Protein AF-A0A645J707-F1 (afdb_monomer_lite)

Sequence (95 aa):
MVSYINQLKQQKLDDYQAVFQGALSRLRTVLMTALLAMLGLLPMALSHGIGSETQRPLALVVIGGLISATVLTLFVLPALYYYVATHPRLSRALH

Structure (mmCIF, N/CA/C/O backbone):
data_AF-A0A645J707-F1
#
_entry.id   AF-A0A645J707-F1
#
loop_
_atom_site.group_PDB
_atom_site.id
_atom_site.type_symbol
_atom_site.label_atom_id
_atom_site.label_alt_id
_atom_site.label_comp_id
_atom_site.label_asym_id
_atom_site.label_entity_id
_atom_site.label_seq_id
_atom_site.pdbx_PDB_ins_code
_atom_site.Cartn_x
_atom_site.Cartn_y
_atom_site.Cartn_z
_atom_site.occupancy
_atom_site.B_iso_or_equiv
_atom_site.auth_seq_id
_atom_site.auth_comp_id
_atom_site.auth_asym_id
_atom_site.auth_atom_id
_atom_site.pdbx_PDB_model_num
ATOM 1 N N . MET A 1 1 ? 2.195 -3.906 17.660 1.00 48.31 1 MET A N 1
ATOM 2 C CA . MET A 1 1 ? 0.769 -3.970 17.253 1.00 48.31 1 MET A CA 1
ATOM 3 C C . MET A 1 1 ? -0.111 -4.428 18.410 1.00 48.31 1 MET A C 1
ATOM 5 O O . MET A 1 1 ? -0.844 -3.593 18.913 1.00 48.31 1 MET A O 1
ATOM 9 N N . VAL A 1 2 ? 0.042 -5.655 18.931 1.00 48.81 2 VAL A N 1
ATOM 10 C CA . VAL A 1 2 ? -0.670 -6.118 20.152 1.00 48.81 2 VAL A CA 1
ATOM 11 C C . VAL A 1 2 ? -0.459 -5.169 21.349 1.00 48.81 2 VAL A C 1
ATOM 13 O O . VAL A 1 2 ? -1.411 -4.815 22.034 1.00 48.81 2 VAL A O 1
ATOM 16 N N . SER A 1 3 ? 0.759 -4.642 21.525 1.00 51.28 3 SER A N 1
ATOM 17 C CA . SER A 1 3 ? 1.059 -3.664 22.586 1.00 51.28 3 SER A CA 1
ATOM 18 C C . SER A 1 3 ? 0.418 -2.277 22.393 1.00 51.28 3 SER A C 1
ATOM 20 O O . SER A 1 3 ? 0.151 -1.606 23.380 1.00 51.28 3 SER A O 1
ATOM 22 N N . TYR A 1 4 ? 0.145 -1.848 21.153 1.00 58.31 4 TYR A N 1
ATOM 23 C CA . TYR A 1 4 ? -0.479 -0.542 20.864 1.00 58.31 4 TYR A CA 1
ATOM 24 C C . TYR A 1 4 ? -1.998 -0.598 21.086 1.00 58.31 4 TYR A C 1
ATOM 26 O O . TYR A 1 4 ? -2.596 0.324 21.629 1.00 58.31 4 TYR A O 1
ATOM 34 N N . ILE A 1 5 ? -2.602 -1.744 20.758 1.00 52.25 5 ILE A N 1
ATOM 35 C CA . ILE A 1 5 ? -4.016 -2.047 21.009 1.00 52.25 5 ILE A CA 1
ATOM 36 C C . ILE A 1 5 ? -4.298 -2.144 22.518 1.00 52.25 5 ILE A C 1
ATOM 38 O O . ILE A 1 5 ? -5.294 -1.600 22.987 1.00 52.25 5 ILE A O 1
ATOM 42 N N . ASN A 1 6 ? -3.399 -2.760 23.299 1.00 56.31 6 ASN A N 1
ATOM 43 C CA . ASN A 1 6 ? -3.520 -2.780 24.763 1.00 56.31 6 ASN A CA 1
ATOM 44 C C . ASN A 1 6 ? -3.381 -1.382 25.393 1.00 56.31 6 ASN A C 1
ATOM 46 O O . ASN A 1 6 ? -4.050 -1.103 26.385 1.00 56.31 6 ASN A O 1
ATOM 50 N N . GLN A 1 7 ? -2.575 -0.490 24.806 1.00 56.06 7 GLN A N 1
ATOM 51 C CA . GLN A 1 7 ? -2.449 0.904 25.251 1.00 56.06 7 GLN A CA 1
ATOM 52 C C . GLN A 1 7 ? -3.701 1.742 24.937 1.00 56.06 7 GLN A C 1
ATOM 54 O O . GLN A 1 7 ? -4.136 2.527 25.774 1.00 56.06 7 GLN A O 1
ATOM 59 N N . LEU A 1 8 ? -4.325 1.538 23.772 1.00 52.84 8 LEU A N 1
ATOM 60 C CA . LEU A 1 8 ? -5.582 2.201 23.394 1.00 52.84 8 LEU A CA 1
ATOM 61 C C . LEU A 1 8 ? -6.780 1.700 24.217 1.00 52.84 8 LEU A C 1
ATOM 63 O O . LEU A 1 8 ? -7.633 2.496 24.609 1.00 52.84 8 LEU A O 1
ATOM 67 N N . LYS A 1 9 ? -6.803 0.411 24.585 1.00 52.28 9 LYS A N 1
ATOM 68 C CA . LYS A 1 9 ? -7.795 -0.147 25.521 1.00 52.28 9 LYS A CA 1
ATOM 69 C C . LYS A 1 9 ? -7.725 0.463 26.924 1.00 52.28 9 LYS A C 1
ATOM 71 O O . LYS A 1 9 ? -8.755 0.563 27.586 1.00 52.28 9 LYS A O 1
ATOM 76 N N . GLN A 1 10 ? -6.551 0.913 27.373 1.00 51.31 10 GLN A N 1
ATOM 77 C CA . GLN A 1 10 ? -6.417 1.646 28.640 1.00 51.31 10 GLN A CA 1
ATOM 78 C C . GLN A 1 10 ? -6.995 3.074 28.577 1.00 51.31 10 GLN A C 1
ATOM 80 O O . GLN A 1 10 ? -7.231 3.671 29.624 1.00 51.31 10 GLN A O 1
ATOM 85 N N . GLN A 1 11 ? -7.285 3.606 27.382 1.00 50.81 11 GLN A N 1
ATOM 86 C CA . GLN A 1 11 ? -7.810 4.964 27.188 1.00 50.81 11 GLN A CA 1
ATOM 87 C C . GLN A 1 11 ? -9.341 5.049 27.031 1.00 50.81 11 GLN A C 1
ATOM 89 O O . GLN A 1 11 ? -9.848 6.139 26.781 1.00 50.81 11 GLN A O 1
ATOM 94 N N . LYS A 1 12 ? -10.101 3.950 27.202 1.00 52.72 12 LYS A N 1
ATOM 95 C CA . LYS A 1 12 ? -11.577 3.921 27.017 1.00 52.72 12 LYS A CA 1
ATOM 96 C C . LYS A 1 12 ? -12.051 4.459 25.649 1.00 52.72 12 LYS A C 1
ATOM 98 O O . LYS A 1 12 ? -13.167 4.961 25.537 1.00 52.72 12 LYS A O 1
ATOM 103 N N . LEU A 1 13 ? -11.216 4.372 24.615 1.00 54.09 13 LEU A N 1
ATOM 104 C CA . LEU A 1 13 ? -11.609 4.734 23.255 1.00 54.09 13 LEU A CA 1
ATOM 105 C C . LEU A 1 13 ? -12.484 3.628 22.660 1.00 54.09 13 LEU A C 1
ATOM 107 O O . LEU A 1 13 ? -12.220 2.446 22.871 1.00 54.09 13 LEU A O 1
ATOM 111 N N . ASP A 1 14 ? -13.516 4.037 21.928 1.00 63.72 14 ASP A N 1
ATOM 112 C CA . ASP A 1 14 ? -14.422 3.149 21.202 1.00 63.72 14 ASP A CA 1
ATOM 113 C C . ASP A 1 14 ? -13.603 2.236 20.270 1.00 63.72 14 ASP A C 1
ATOM 115 O O . ASP A 1 14 ? -12.721 2.725 19.553 1.00 63.72 14 ASP A O 1
ATOM 119 N N . ASP A 1 15 ? -13.842 0.918 20.289 1.00 63.19 15 ASP A N 1
ATOM 120 C CA . ASP A 1 15 ? -13.008 -0.077 19.586 1.00 63.19 15 ASP A CA 1
ATOM 121 C C . ASP A 1 15 ? -12.849 0.279 18.095 1.00 63.19 15 ASP A C 1
ATOM 123 O O . ASP A 1 15 ? -11.791 0.073 17.499 1.00 63.19 15 ASP A O 1
ATOM 127 N N . TYR A 1 16 ? -13.863 0.921 17.511 1.00 65.88 16 TYR A N 1
ATOM 128 C CA . TYR A 1 16 ? -13.841 1.453 16.152 1.00 65.88 16 TYR A CA 1
ATOM 129 C C . TYR A 1 16 ? -12.750 2.514 15.913 1.00 65.88 16 TYR A C 1
ATOM 131 O O . TYR A 1 16 ? -12.048 2.468 14.901 1.00 65.88 16 TYR A O 1
ATOM 139 N N . GLN A 1 17 ? -12.556 3.460 16.839 1.00 66.12 17 GLN A N 1
ATOM 140 C CA . GLN A 1 17 ? -11.546 4.517 16.698 1.00 66.12 17 GLN A CA 1
ATOM 141 C C . GLN A 1 17 ? -10.120 3.965 16.775 1.00 66.12 17 GLN A C 1
ATOM 143 O O . GLN A 1 17 ? -9.253 4.406 16.016 1.00 66.12 17 GLN A O 1
ATOM 148 N N . ALA A 1 18 ? -9.879 2.969 17.632 1.00 66.56 18 ALA A N 1
ATOM 149 C CA . ALA A 1 18 ? -8.581 2.300 17.729 1.00 66.56 18 ALA A CA 1
ATOM 150 C C . ALA A 1 18 ? -8.221 1.569 16.422 1.00 66.56 18 ALA A C 1
ATOM 152 O O . ALA A 1 18 ? -7.084 1.653 15.946 1.00 66.56 18 ALA A O 1
ATOM 153 N N . VAL A 1 19 ? -9.202 0.909 15.796 1.00 68.56 19 VAL A N 1
ATOM 154 C CA . VAL A 1 19 ? -9.042 0.261 14.482 1.00 68.56 19 VAL A CA 1
ATOM 155 C C . VAL A 1 19 ? -8.767 1.271 13.395 1.00 68.56 19 VAL A C 1
ATOM 157 O O . VAL A 1 19 ? -7.843 1.086 12.605 1.00 68.56 19 VAL A O 1
ATOM 160 N N . PHE A 1 20 ? -9.546 2.347 13.365 1.00 72.06 20 PHE A N 1
ATOM 161 C CA . PHE A 1 20 ? -9.422 3.378 12.351 1.00 72.06 20 PHE A CA 1
ATOM 162 C C . PHE A 1 20 ? -8.049 4.061 12.405 1.00 72.06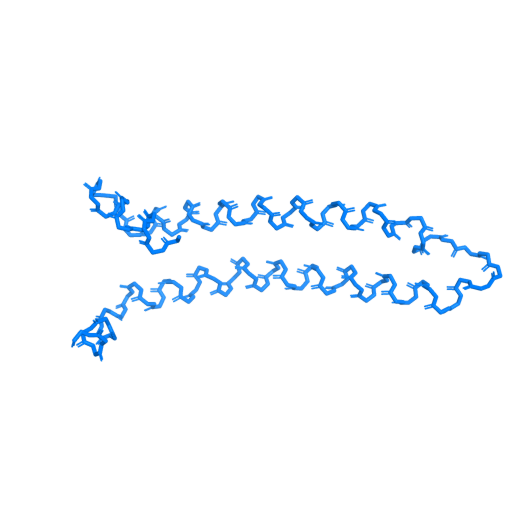 20 PHE A C 1
ATOM 164 O O . PHE A 1 20 ? -7.388 4.200 11.375 1.00 72.06 20 PHE A O 1
ATOM 171 N N . GLN A 1 21 ? -7.555 4.400 13.601 1.00 71.81 21 GLN A N 1
ATOM 172 C CA . GLN A 1 21 ? -6.203 4.945 13.765 1.00 71.81 21 GLN A CA 1
ATOM 173 C C . GLN A 1 21 ? -5.111 3.935 13.383 1.00 71.81 21 GLN A C 1
ATOM 175 O O . GLN A 1 21 ? -4.141 4.297 12.712 1.00 71.81 21 GLN A O 1
ATOM 180 N N . GLY A 1 22 ? -5.272 2.659 13.749 1.00 71.81 22 GLY A N 1
ATOM 181 C CA . GLY A 1 22 ? -4.351 1.593 13.343 1.00 71.81 22 GLY A CA 1
ATOM 182 C C . GLY A 1 22 ? -4.299 1.397 11.822 1.00 71.81 22 GLY A C 1
ATOM 183 O O . GLY A 1 22 ? -3.214 1.257 11.249 1.00 71.81 22 GLY A O 1
ATOM 184 N N . ALA A 1 23 ? -5.457 1.448 11.161 1.00 72.81 23 ALA A N 1
ATOM 185 C CA . ALA A 1 23 ? -5.583 1.372 9.709 1.00 72.81 23 ALA A CA 1
ATOM 186 C C . ALA A 1 23 ? -4.957 2.593 9.015 1.00 72.81 23 ALA A C 1
ATOM 188 O O . ALA A 1 23 ? -4.213 2.424 8.049 1.00 72.81 23 ALA A O 1
ATOM 189 N N . LEU A 1 24 ? -5.163 3.808 9.538 1.00 76.12 24 LEU A N 1
ATOM 190 C CA . LEU A 1 24 ? -4.539 5.033 9.017 1.00 76.12 24 LEU A CA 1
ATOM 191 C C . LEU A 1 24 ? -3.009 5.011 9.120 1.00 76.12 24 LEU A C 1
ATOM 193 O O . LEU A 1 24 ? -2.317 5.395 8.176 1.00 76.12 24 LEU A O 1
ATOM 197 N N . SER A 1 25 ? -2.468 4.533 10.242 1.00 79.19 25 SER A N 1
ATOM 198 C CA . SER A 1 25 ? -1.017 4.402 10.424 1.00 79.19 25 SER A CA 1
ATOM 199 C C . SER A 1 25 ? -0.408 3.452 9.383 1.00 79.19 25 SER A C 1
ATOM 201 O O . SER A 1 25 ? 0.587 3.779 8.734 1.00 79.19 25 SER A O 1
ATOM 203 N N . ARG A 1 26 ? -1.073 2.317 9.128 1.00 78.75 26 ARG A N 1
ATOM 204 C CA . ARG A 1 26 ? -0.693 1.359 8.076 1.00 78.75 26 ARG A CA 1
ATOM 205 C C . ARG A 1 26 ? -0.793 1.962 6.678 1.00 78.75 26 ARG A C 1
ATOM 207 O O . ARG A 1 26 ? 0.156 1.821 5.911 1.00 78.75 26 ARG A O 1
ATOM 214 N N . LEU A 1 27 ? -1.897 2.642 6.361 1.00 79.12 27 LEU A N 1
ATOM 215 C CA . LEU A 1 27 ? -2.106 3.325 5.079 1.00 79.12 27 LEU A CA 1
ATOM 216 C C . LEU A 1 27 ? -0.942 4.268 4.774 1.00 79.12 27 LEU A C 1
ATOM 218 O O . LEU A 1 27 ? -0.383 4.211 3.683 1.00 79.12 27 LEU A O 1
ATOM 222 N N . ARG A 1 28 ? -0.526 5.084 5.748 1.00 82.31 28 ARG A N 1
ATOM 223 C CA . ARG A 1 28 ? 0.600 6.006 5.572 1.00 82.31 28 ARG A CA 1
ATOM 224 C C . ARG A 1 28 ? 1.896 5.267 5.236 1.00 82.31 28 ARG A C 1
ATOM 226 O O . ARG A 1 28 ? 2.586 5.666 4.303 1.00 82.31 28 ARG A O 1
ATOM 233 N N . THR A 1 29 ? 2.225 4.196 5.957 1.00 84.38 29 THR A N 1
ATOM 234 C CA . THR A 1 29 ? 3.436 3.403 5.685 1.00 84.38 29 THR A CA 1
ATOM 235 C C . THR A 1 29 ? 3.386 2.730 4.314 1.00 84.38 29 THR A C 1
ATOM 237 O O . THR A 1 29 ? 4.355 2.817 3.567 1.00 84.38 29 THR A O 1
ATOM 240 N N . VAL A 1 30 ? 2.260 2.105 3.958 1.00 82.75 30 VAL A N 1
ATOM 241 C CA . VAL A 1 30 ? 2.105 1.392 2.681 1.00 82.75 30 VAL A CA 1
ATOM 242 C C . VAL A 1 30 ? 2.156 2.360 1.501 1.00 82.75 30 VAL A C 1
ATOM 244 O O . VAL A 1 30 ? 2.861 2.094 0.529 1.00 82.75 30 VAL A O 1
ATOM 247 N N . LEU A 1 31 ? 1.488 3.514 1.603 1.00 85.25 31 LEU A N 1
ATOM 248 C CA . LEU A 1 31 ? 1.561 4.553 0.578 1.00 85.25 31 LEU A CA 1
ATOM 249 C C . LEU A 1 31 ? 2.987 5.077 0.405 1.00 85.25 31 LEU A C 1
ATOM 251 O O . LEU A 1 31 ? 3.433 5.206 -0.727 1.00 85.25 31 LEU A O 1
ATOM 255 N N . MET A 1 32 ? 3.726 5.328 1.491 1.00 88.88 32 MET A N 1
ATOM 256 C CA . MET A 1 32 ? 5.125 5.772 1.404 1.00 88.88 32 MET A CA 1
ATOM 257 C C . MET A 1 32 ? 5.985 4.767 0.625 1.00 88.88 32 MET A C 1
ATOM 259 O O . MET A 1 32 ? 6.716 5.155 -0.285 1.00 88.88 32 MET A O 1
ATOM 263 N N . THR A 1 33 ? 5.867 3.472 0.936 1.00 87.44 33 THR A N 1
ATOM 264 C CA . THR A 1 33 ? 6.638 2.426 0.248 1.00 87.44 33 THR A CA 1
ATOM 265 C C . THR A 1 33 ? 6.196 2.222 -1.196 1.00 87.44 33 THR A C 1
ATOM 267 O O . THR A 1 33 ? 7.037 2.042 -2.074 1.00 87.44 33 THR A O 1
ATOM 270 N N . ALA A 1 34 ? 4.889 2.286 -1.461 1.00 84.25 34 ALA A N 1
ATOM 271 C CA . ALA A 1 34 ? 4.344 2.125 -2.802 1.00 84.25 34 ALA A CA 1
ATOM 272 C C . ALA A 1 34 ? 4.751 3.296 -3.704 1.00 84.25 34 ALA A C 1
ATOM 274 O O . ALA A 1 34 ? 5.177 3.071 -4.831 1.00 84.25 34 ALA A O 1
ATOM 275 N N . LEU A 1 35 ? 4.689 4.533 -3.201 1.00 88.00 35 LEU A N 1
ATOM 276 C CA . LEU A 1 35 ? 5.134 5.726 -3.923 1.00 88.00 35 LEU A CA 1
ATOM 277 C C . LEU A 1 35 ? 6.628 5.663 -4.242 1.00 88.00 35 LEU A C 1
ATOM 279 O O . LEU A 1 35 ? 7.007 5.897 -5.385 1.00 88.00 35 LEU A O 1
ATOM 283 N N . LEU A 1 36 ? 7.464 5.293 -3.267 1.00 91.31 36 LEU A N 1
ATOM 284 C CA . LEU A 1 36 ? 8.903 5.125 -3.477 1.00 91.31 36 LEU A CA 1
ATOM 285 C C . LEU A 1 36 ? 9.195 4.107 -4.592 1.00 91.31 36 LEU A C 1
ATOM 287 O O . LEU A 1 36 ? 9.956 4.398 -5.512 1.00 91.31 36 LEU A O 1
ATOM 291 N N . ALA A 1 37 ? 8.567 2.930 -4.529 1.00 86.94 37 ALA A N 1
ATOM 292 C CA . ALA A 1 37 ? 8.750 1.876 -5.522 1.00 86.94 37 ALA A CA 1
ATOM 293 C C . ALA A 1 37 ? 8.226 2.286 -6.907 1.00 86.94 37 ALA A C 1
ATOM 295 O O . ALA A 1 37 ? 8.913 2.083 -7.906 1.00 86.94 37 ALA A O 1
ATOM 296 N N . MET A 1 38 ? 7.043 2.905 -6.974 1.00 84.94 38 MET A N 1
ATOM 297 C CA . MET A 1 38 ? 6.476 3.401 -8.229 1.00 84.94 38 MET A CA 1
ATOM 298 C C . MET A 1 38 ? 7.377 4.451 -8.873 1.00 84.94 38 MET A C 1
ATOM 300 O O . MET A 1 38 ? 7.616 4.359 -10.069 1.00 84.94 38 MET A O 1
ATOM 304 N N . LEU A 1 39 ? 7.929 5.395 -8.105 1.00 89.25 39 LEU A N 1
ATOM 305 C CA . LEU A 1 39 ? 8.861 6.400 -8.625 1.00 89.25 39 LEU A CA 1
ATOM 306 C C . LEU A 1 39 ? 10.169 5.776 -9.133 1.00 89.25 39 LEU A C 1
ATOM 308 O O . LEU A 1 39 ? 10.657 6.176 -10.187 1.00 89.25 39 LEU A O 1
AT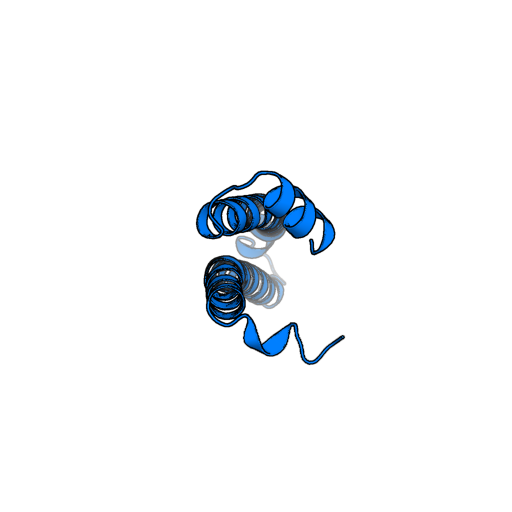OM 312 N N . GLY A 1 40 ? 10.711 4.775 -8.431 1.00 86.50 40 GLY A N 1
ATOM 313 C CA . GLY A 1 40 ? 11.921 4.061 -8.858 1.00 86.50 40 GLY A CA 1
ATOM 314 C C . GLY A 1 40 ? 11.727 3.211 -10.119 1.00 86.50 40 GLY A C 1
ATOM 315 O O . GLY 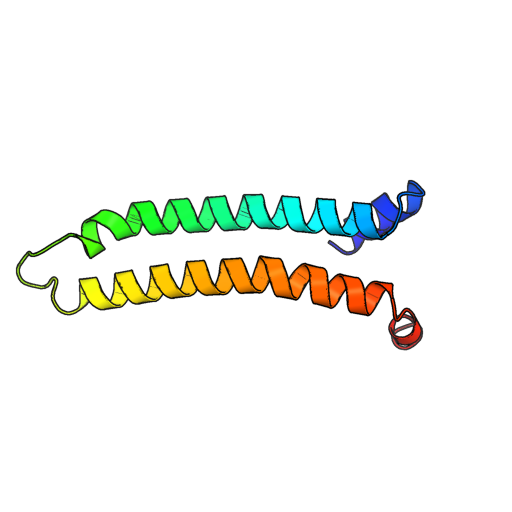A 1 40 ? 12.645 3.083 -10.925 1.00 86.50 40 GLY A O 1
ATOM 316 N N . LEU A 1 41 ? 10.525 2.664 -10.318 1.00 85.12 41 LEU A N 1
ATOM 317 C CA . LEU A 1 41 ? 10.177 1.829 -11.474 1.00 85.12 41 LEU A CA 1
ATOM 318 C C . LEU A 1 41 ? 9.571 2.624 -12.641 1.00 85.12 41 LEU A C 1
ATOM 320 O O . LEU A 1 41 ? 9.523 2.118 -13.762 1.00 85.12 41 LEU A O 1
ATOM 324 N N . LEU A 1 42 ? 9.144 3.869 -12.415 1.00 83.38 42 LEU A N 1
ATOM 325 C CA . LEU A 1 42 ? 8.552 4.746 -13.427 1.00 83.38 42 LEU A CA 1
ATOM 326 C C . LEU A 1 42 ? 9.417 4.904 -14.694 1.00 83.38 42 LEU A C 1
ATOM 328 O O . LEU A 1 42 ? 8.886 4.696 -15.787 1.00 83.38 42 LEU A O 1
ATOM 332 N N . PRO A 1 43 ? 10.731 5.216 -14.613 1.00 80.50 43 PRO A N 1
ATOM 333 C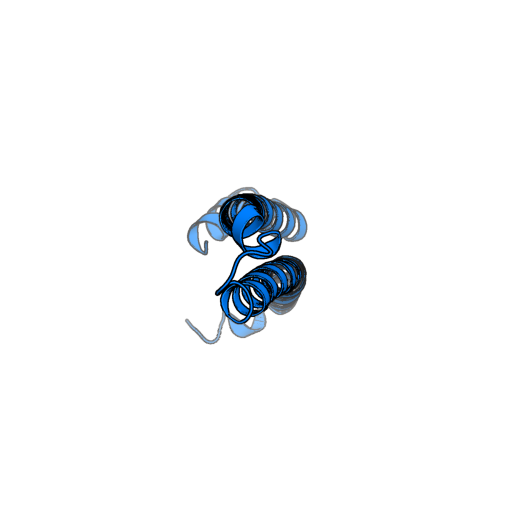 CA . PRO A 1 43 ? 11.552 5.367 -15.816 1.00 80.50 43 PRO A CA 1
ATOM 334 C C . PRO A 1 43 ? 11.739 4.041 -16.564 1.00 80.50 43 PRO A C 1
ATOM 336 O O . PRO A 1 43 ? 11.791 4.025 -17.792 1.00 80.50 43 PRO A O 1
ATOM 339 N N . MET A 1 44 ? 11.770 2.917 -15.844 1.00 80.88 44 MET A N 1
ATOM 340 C CA . MET A 1 44 ? 11.851 1.574 -16.425 1.00 80.88 44 MET A CA 1
ATOM 341 C C . MET A 1 44 ? 10.549 1.196 -17.149 1.00 80.88 44 MET A C 1
ATOM 343 O O . MET A 1 44 ? 10.591 0.610 -18.227 1.00 80.88 44 MET A O 1
ATOM 347 N N . ALA A 1 45 ? 9.394 1.595 -16.604 1.00 76.88 45 ALA A N 1
ATOM 348 C CA . ALA A 1 45 ? 8.080 1.375 -17.209 1.00 76.88 45 ALA A CA 1
ATOM 349 C C . ALA A 1 45 ? 7.818 2.249 -18.455 1.00 76.88 45 ALA A C 1
ATOM 351 O O . ALA A 1 45 ? 7.006 1.880 -19.309 1.00 76.88 45 ALA A O 1
ATOM 352 N N . LEU A 1 46 ? 8.488 3.402 -18.565 1.00 77.94 46 LEU A N 1
ATOM 353 C CA . LEU A 1 46 ? 8.368 4.343 -19.689 1.00 77.94 46 LEU A CA 1
ATOM 354 C C . LEU A 1 46 ? 9.489 4.203 -20.732 1.00 77.94 46 LEU A C 1
ATOM 356 O O . LEU A 1 46 ? 9.398 4.793 -21.809 1.00 77.94 46 LEU A O 1
ATOM 360 N N . SER A 1 47 ? 10.535 3.429 -20.440 1.00 78.62 47 SER A N 1
ATOM 361 C CA . SER A 1 47 ? 11.631 3.169 -21.373 1.00 78.62 47 SER A CA 1
ATOM 362 C C . SER A 1 47 ? 11.145 2.382 -22.596 1.00 78.62 47 SER A C 1
ATOM 364 O O . SER A 1 47 ? 10.449 1.377 -22.464 1.00 78.62 47 SER A O 1
ATOM 366 N N . HIS A 1 48 ? 11.538 2.847 -23.785 1.00 70.69 48 HIS A N 1
ATOM 367 C CA . HIS A 1 48 ? 11.296 2.193 -25.081 1.00 70.69 48 HIS A CA 1
ATOM 368 C C . HIS A 1 48 ? 12.617 1.779 -25.766 1.00 70.69 48 HIS A C 1
ATOM 370 O O . HIS A 1 48 ? 12.665 1.594 -26.978 1.00 70.69 48 HIS A O 1
ATOM 376 N N . GLY A 1 49 ? 13.714 1.681 -25.004 1.00 74.69 49 GLY A N 1
ATOM 377 C CA . GLY A 1 49 ? 15.028 1.294 -25.531 1.00 74.69 49 GLY A CA 1
ATOM 378 C C . GLY A 1 49 ? 15.139 -0.203 -25.852 1.00 74.69 49 GLY A C 1
ATOM 379 O O . GLY A 1 49 ? 14.379 -1.018 -25.327 1.00 74.69 49 GLY A O 1
ATOM 380 N N . ILE A 1 50 ? 16.120 -0.583 -26.676 1.00 59.66 50 ILE A N 1
ATOM 381 C CA . ILE A 1 50 ? 16.444 -1.989 -26.980 1.00 59.66 50 ILE A CA 1
ATOM 382 C C . ILE A 1 50 ? 16.736 -2.730 -25.657 1.00 59.66 50 ILE A C 1
ATOM 384 O O . ILE A 1 50 ? 17.588 -2.298 -24.885 1.00 59.66 50 ILE A O 1
ATOM 388 N N . GLY A 1 51 ? 15.994 -3.808 -25.364 1.00 68.12 51 GLY A N 1
ATOM 389 C CA . GLY A 1 51 ? 16.061 -4.546 -24.085 1.00 68.12 51 GLY A CA 1
ATOM 390 C C . GLY A 1 51 ? 14.982 -4.188 -23.045 1.00 68.12 51 GLY A C 1
ATOM 391 O O . GLY A 1 51 ? 14.930 -4.804 -21.979 1.00 68.12 51 GLY A O 1
ATOM 392 N N . SER A 1 52 ? 14.092 -3.234 -23.344 1.00 70.44 52 SER A N 1
ATOM 393 C CA . SER A 1 52 ? 12.936 -2.875 -22.495 1.00 70.44 52 SER A CA 1
ATOM 394 C C . SER A 1 52 ? 11.758 -3.857 -22.585 1.00 70.44 52 SER A C 1
ATOM 396 O O . SER A 1 52 ? 10.869 -3.833 -21.735 1.00 70.44 52 SER A O 1
ATOM 398 N N . GLU A 1 53 ? 11.774 -4.760 -23.564 1.00 76.19 53 GLU A N 1
ATOM 399 C CA . GLU A 1 53 ? 10.670 -5.671 -23.899 1.00 76.19 53 GLU A CA 1
ATOM 400 C C . GLU A 1 53 ? 10.320 -6.652 -22.766 1.00 76.19 53 GLU A C 1
ATOM 402 O O . GLU A 1 53 ? 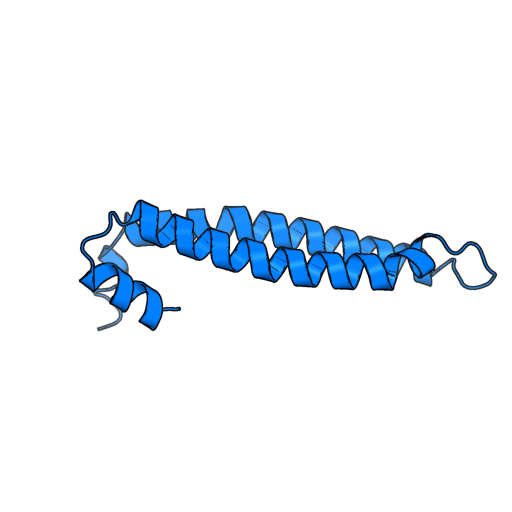9.162 -7.023 -22.596 1.00 76.19 53 GLU A O 1
ATOM 407 N N . THR A 1 54 ? 11.297 -7.015 -21.932 1.00 76.50 54 THR A N 1
ATOM 408 C CA . THR A 1 54 ? 11.120 -7.875 -20.747 1.00 76.50 54 THR A CA 1
ATOM 409 C C . THR A 1 54 ? 11.073 -7.097 -19.432 1.00 76.50 54 THR A C 1
ATOM 411 O O . THR A 1 54 ? 10.388 -7.497 -18.492 1.00 76.50 54 THR A O 1
ATOM 414 N N . GLN A 1 55 ? 11.765 -5.960 -19.352 1.00 74.62 55 GLN A N 1
ATOM 415 C CA . GLN A 1 55 ? 11.863 -5.138 -18.140 1.00 74.62 55 GLN A CA 1
ATOM 416 C C . GLN A 1 55 ? 10.581 -4.343 -17.857 1.00 74.62 55 GLN A C 1
ATOM 418 O O . GLN A 1 55 ? 10.148 -4.227 -16.708 1.00 74.62 55 GLN A O 1
ATOM 423 N N . ARG A 1 56 ? 9.934 -3.842 -18.910 1.00 79.12 56 ARG A N 1
ATOM 424 C CA . ARG A 1 56 ? 8.691 -3.073 -18.831 1.00 79.12 56 ARG A CA 1
ATOM 425 C C . ARG A 1 56 ? 7.501 -3.877 -18.284 1.00 79.12 56 ARG A C 1
ATOM 427 O O . ARG A 1 56 ? 6.865 -3.384 -17.349 1.00 79.12 56 ARG A O 1
ATOM 434 N N . PRO A 1 57 ? 7.189 -5.096 -18.777 1.00 82.75 57 PRO A N 1
ATOM 435 C CA . PRO A 1 57 ? 6.096 -5.888 -18.211 1.00 82.75 57 PRO A CA 1
ATOM 436 C C . PRO A 1 57 ? 6.359 -6.284 -16.753 1.00 82.75 57 PRO A C 1
ATOM 438 O O . PRO A 1 57 ? 5.434 -6.260 -15.945 1.00 82.75 57 PRO A O 1
ATOM 441 N N . LEU A 1 58 ? 7.612 -6.562 -16.378 1.00 84.62 58 LEU A N 1
ATOM 442 C CA . LEU A 1 58 ? 7.962 -6.886 -14.995 1.00 84.62 58 LEU A CA 1
ATOM 443 C C . LEU A 1 58 ? 7.736 -5.694 -14.048 1.00 84.62 58 LEU A C 1
ATOM 445 O O . LEU A 1 58 ? 7.121 -5.857 -12.994 1.00 84.62 58 LEU A O 1
ATOM 449 N N . ALA A 1 59 ? 8.148 -4.485 -14.445 1.00 83.81 59 ALA A N 1
ATOM 450 C CA . ALA A 1 59 ? 7.892 -3.262 -13.681 1.00 83.81 59 ALA A CA 1
ATOM 451 C C . ALA A 1 59 ? 6.385 -2.995 -13.505 1.00 83.81 59 ALA A C 1
ATOM 453 O O . ALA A 1 59 ? 5.934 -2.675 -12.404 1.00 83.81 59 ALA A O 1
ATOM 454 N N . LEU A 1 60 ? 5.591 -3.190 -14.562 1.00 84.94 60 LEU A N 1
ATOM 455 C CA . LEU A 1 60 ? 4.134 -3.035 -14.510 1.00 84.94 60 LEU A CA 1
ATOM 456 C C . LEU A 1 60 ? 3.466 -4.045 -13.564 1.00 84.94 60 LEU A C 1
ATOM 458 O O . LEU A 1 60 ? 2.577 -3.661 -12.804 1.00 84.94 60 LEU A O 1
ATOM 462 N N . VAL A 1 61 ? 3.914 -5.307 -13.551 1.00 90.00 61 VAL A N 1
ATOM 463 C CA . VAL A 1 61 ? 3.413 -6.334 -12.616 1.00 90.00 61 VAL A CA 1
ATOM 464 C C . VAL A 1 61 ? 3.696 -5.950 -11.165 1.00 90.00 61 VAL A C 1
ATOM 466 O O . VAL A 1 61 ? 2.809 -6.069 -10.322 1.00 90.00 61 VAL A O 1
ATOM 469 N N . VAL A 1 62 ? 4.894 -5.443 -10.863 1.00 87.56 62 VAL A N 1
ATOM 470 C CA . VAL A 1 62 ? 5.246 -5.002 -9.502 1.00 87.56 62 VAL A CA 1
ATOM 471 C C . VAL A 1 62 ? 4.370 -3.827 -9.059 1.00 87.56 62 VAL A C 1
ATOM 473 O O . VAL A 1 62 ? 3.839 -3.847 -7.949 1.00 87.56 62 VAL A O 1
ATOM 476 N N . ILE A 1 63 ? 4.158 -2.836 -9.931 1.00 86.69 63 ILE A N 1
ATOM 477 C CA . ILE A 1 63 ? 3.279 -1.690 -9.648 1.00 86.69 63 ILE A CA 1
ATOM 478 C C . ILE A 1 63 ? 1.837 -2.162 -9.401 1.00 86.69 63 ILE A C 1
ATOM 480 O O . ILE A 1 63 ? 1.228 -1.790 -8.396 1.00 86.69 63 ILE A O 1
ATOM 484 N N . GLY A 1 64 ? 1.301 -3.031 -10.263 1.00 88.19 64 GLY A N 1
ATOM 485 C CA . GLY A 1 64 ? -0.042 -3.598 -10.099 1.00 88.19 64 GLY A CA 1
ATOM 486 C C . GLY A 1 64 ? -0.192 -4.435 -8.823 1.00 88.19 64 GLY A C 1
ATOM 487 O O . GLY A 1 64 ? -1.209 -4.343 -8.128 1.00 88.19 64 GLY A O 1
ATOM 488 N N . GLY A 1 65 ? 0.844 -5.199 -8.468 1.00 88.25 65 GLY A N 1
ATOM 489 C CA . GLY A 1 65 ? 0.918 -5.971 -7.230 1.00 88.25 65 GLY A CA 1
ATOM 490 C C . GLY A 1 65 ? 0.918 -5.084 -5.986 1.00 88.25 65 GLY A C 1
ATOM 491 O O . GLY A 1 65 ? 0.180 -5.362 -5.044 1.00 88.25 65 GLY A O 1
ATOM 492 N N . LEU A 1 66 ? 1.671 -3.979 -5.997 1.00 87.19 66 LEU A N 1
ATOM 493 C CA . LEU A 1 66 ? 1.694 -3.006 -4.899 1.00 87.19 66 LEU A CA 1
ATOM 494 C C . LEU A 1 66 ? 0.339 -2.327 -4.705 1.00 87.19 66 LEU A C 1
ATOM 496 O O . LEU A 1 66 ? -0.117 -2.204 -3.569 1.00 87.19 66 LEU A O 1
ATOM 500 N N . ILE A 1 67 ? -0.331 -1.925 -5.787 1.00 86.38 67 ILE A N 1
ATOM 501 C CA . ILE A 1 67 ? -1.678 -1.339 -5.713 1.00 86.38 67 ILE A CA 1
ATOM 502 C C . ILE A 1 67 ? -2.659 -2.362 -5.135 1.00 86.38 67 ILE A C 1
ATOM 504 O O . ILE A 1 67 ? -3.359 -2.063 -4.167 1.00 86.38 67 ILE A O 1
ATOM 508 N N . SER A 1 68 ? -2.656 -3.587 -5.665 1.00 88.00 68 SER A N 1
ATOM 509 C CA . SER A 1 68 ? -3.537 -4.660 -5.194 1.00 88.00 68 SER A CA 1
ATOM 510 C C . SER A 1 68 ? -3.284 -4.994 -3.724 1.00 88.00 68 SER A C 1
ATOM 512 O O . SER A 1 68 ? -4.228 -5.076 -2.945 1.00 88.00 68 SER A O 1
ATOM 514 N N . ALA A 1 69 ? -2.021 -5.108 -3.305 1.00 85.19 69 ALA A N 1
ATOM 515 C CA . ALA A 1 69 ? -1.645 -5.349 -1.914 1.00 85.19 69 ALA A CA 1
ATOM 516 C C . ALA A 1 69 ? -2.012 -4.174 -0.996 1.00 85.19 69 ALA A C 1
ATOM 518 O O . ALA A 1 69 ? -2.393 -4.395 0.154 1.00 85.19 69 ALA A O 1
ATOM 519 N N . THR A 1 70 ? -1.941 -2.935 -1.492 1.00 84.81 70 THR A N 1
ATOM 520 C CA . THR A 1 70 ? -2.371 -1.741 -0.752 1.00 84.81 70 THR A CA 1
ATOM 521 C C . THR A 1 70 ? -3.871 -1.784 -0.504 1.00 84.81 70 THR A C 1
ATOM 523 O O . THR A 1 70 ? -4.293 -1.679 0.644 1.00 84.81 70 THR A O 1
ATOM 526 N N . VAL A 1 71 ? -4.671 -2.025 -1.547 1.00 85.50 71 VAL A N 1
ATOM 527 C CA . VAL A 1 71 ? -6.130 -2.182 -1.433 1.00 85.50 71 VAL A CA 1
ATOM 528 C C . VAL A 1 71 ? -6.471 -3.337 -0.498 1.00 85.50 71 VAL A C 1
ATOM 530 O O . VAL A 1 71 ? -7.266 -3.162 0.422 1.00 85.50 71 VAL A O 1
ATOM 533 N N . LEU A 1 72 ? -5.820 -4.489 -0.671 1.00 84.94 72 LEU A N 1
ATOM 534 C CA . LEU A 1 72 ? -6.031 -5.660 0.170 1.00 84.94 72 LEU A CA 1
ATOM 535 C C . LEU A 1 72 ? -5.689 -5.353 1.631 1.00 84.94 72 LEU A C 1
ATOM 537 O O . LEU A 1 72 ? -6.469 -5.669 2.515 1.00 84.94 72 LEU A O 1
ATOM 541 N N . THR A 1 73 ? -4.587 -4.659 1.910 1.00 81.00 73 THR A N 1
ATOM 542 C CA . THR A 1 73 ? -4.226 -4.267 3.282 1.00 81.00 73 THR A CA 1
ATOM 543 C C . THR A 1 73 ? -5.228 -3.269 3.860 1.00 81.00 73 THR A C 1
ATOM 545 O O . THR A 1 73 ? -5.599 -3.379 5.023 1.00 81.00 73 THR A O 1
ATOM 548 N N . LEU A 1 74 ? -5.708 -2.312 3.069 1.00 77.56 74 LEU A N 1
ATOM 549 C CA . LEU A 1 74 ? -6.678 -1.328 3.540 1.00 77.56 74 LEU A CA 1
ATOM 550 C C . LEU A 1 74 ? -8.093 -1.857 3.711 1.00 77.56 74 LEU A C 1
ATOM 552 O O . LEU A 1 74 ? -8.819 -1.283 4.507 1.00 77.56 74 LEU A O 1
ATOM 556 N N . PHE A 1 75 ? -8.492 -2.911 3.006 1.00 81.31 75 PHE A N 1
ATOM 557 C CA . PHE A 1 75 ? -9.815 -3.518 3.163 1.00 81.31 75 PHE A CA 1
ATOM 558 C C . PHE A 1 75 ? -9.791 -4.718 4.107 1.00 81.31 75 PHE A C 1
ATOM 560 O O . PHE A 1 75 ? -10.594 -4.795 5.035 1.00 81.31 75 PHE A O 1
ATOM 567 N N . VAL A 1 76 ? -8.853 -5.646 3.909 1.00 81.31 76 VAL A N 1
ATOM 568 C CA . VAL A 1 76 ? -8.782 -6.895 4.677 1.00 81.31 76 VAL A CA 1
ATOM 569 C C . VAL A 1 76 ? -8.378 -6.623 6.114 1.00 81.31 76 VAL A C 1
ATOM 571 O O . VAL A 1 76 ? -8.972 -7.201 7.013 1.00 81.31 76 VAL A O 1
ATOM 574 N N . LEU A 1 77 ? -7.414 -5.735 6.369 1.00 75.00 77 LEU A N 1
ATOM 575 C CA . LEU A 1 77 ? -6.948 -5.492 7.735 1.00 75.00 77 LEU A CA 1
ATOM 576 C C . LEU A 1 77 ? -8.041 -4.893 8.645 1.00 75.00 77 LEU A C 1
ATOM 578 O O . LEU A 1 77 ? -8.237 -5.443 9.730 1.00 75.00 77 LEU A O 1
ATOM 582 N N . PRO A 1 78 ? -8.793 -3.839 8.255 1.00 71.69 78 PRO A N 1
ATOM 583 C CA . PRO A 1 78 ? -9.898 -3.355 9.078 1.00 71.69 78 PRO A CA 1
ATOM 584 C C . PRO A 1 78 ? -11.085 -4.318 9.107 1.00 71.69 78 PRO A C 1
ATOM 586 O O . PRO A 1 78 ? -11.696 -4.440 10.162 1.00 71.69 78 PRO A O 1
ATOM 589 N N . ALA A 1 79 ? -11.389 -5.044 8.024 1.00 77.81 79 ALA A N 1
ATOM 590 C CA . ALA A 1 79 ? -12.464 -6.041 8.037 1.00 77.81 79 ALA A CA 1
ATOM 591 C C . ALA A 1 79 ? -12.159 -7.206 8.993 1.00 77.81 79 ALA A C 1
ATOM 593 O O . ALA A 1 79 ? -13.008 -7.609 9.784 1.00 77.81 79 ALA A O 1
ATOM 594 N N . LEU A 1 80 ? -10.928 -7.719 8.959 1.00 70.31 80 LEU A N 1
ATOM 595 C CA . LEU A 1 80 ? -10.472 -8.820 9.802 1.00 70.31 80 LEU A CA 1
ATOM 596 C C . LEU A 1 80 ? -10.350 -8.368 11.259 1.00 70.31 80 LEU A C 1
ATOM 598 O O . LEU A 1 80 ? -10.750 -9.102 12.160 1.00 70.31 80 LEU A O 1
ATOM 602 N N . TYR A 1 81 ? -9.890 -7.137 11.504 1.00 66.19 81 TYR A N 1
ATOM 603 C CA . TYR A 1 81 ? -9.907 -6.580 12.851 1.00 66.19 81 TYR A CA 1
ATOM 604 C C . TYR A 1 81 ? -11.333 -6.375 13.360 1.00 66.19 81 TYR A C 1
ATOM 606 O O . TYR A 1 81 ? -11.621 -6.786 14.478 1.00 66.19 81 TYR A O 1
ATOM 614 N N . TYR A 1 82 ? -12.227 -5.778 12.566 1.00 67.38 82 TYR A N 1
ATOM 615 C CA . TYR A 1 82 ? -13.634 -5.614 12.933 1.00 67.38 82 TYR A CA 1
ATOM 616 C C . TYR A 1 82 ? -14.242 -6.969 13.292 1.00 67.38 82 TYR A C 1
ATOM 618 O O . TYR A 1 82 ? -14.779 -7.124 14.380 1.00 67.38 82 TYR A O 1
ATOM 626 N N . TYR A 1 83 ? -14.030 -7.993 12.463 1.00 68.50 83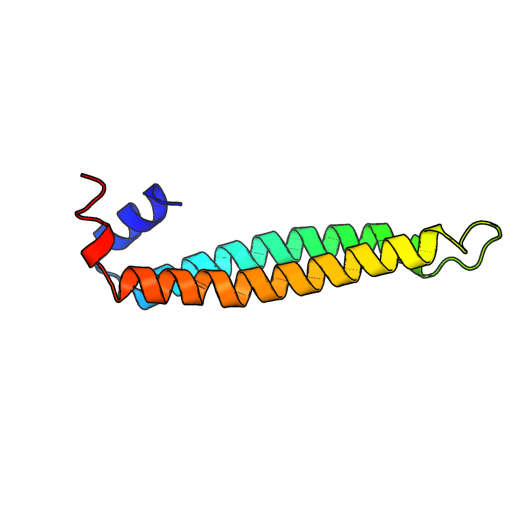 TYR A N 1
ATOM 627 C CA . TYR A 1 83 ? -14.490 -9.351 12.737 1.00 68.50 83 TYR A CA 1
ATOM 628 C C . TYR A 1 83 ? -13.955 -9.919 14.065 1.00 68.50 83 TYR A C 1
ATOM 630 O O . TYR A 1 83 ? -14.730 -10.450 14.860 1.00 68.50 83 TYR A O 1
ATOM 638 N N . VAL A 1 84 ? -12.654 -9.771 14.344 1.00 64.94 84 VAL A N 1
ATOM 639 C CA . VAL A 1 84 ? -12.030 -10.220 15.605 1.00 64.94 84 VAL A CA 1
ATOM 640 C C . VAL A 1 84 ? -12.523 -9.409 16.811 1.00 64.94 84 VAL A C 1
ATOM 642 O O . VAL A 1 84 ? -12.733 -9.977 17.881 1.00 64.94 84 VAL A O 1
ATOM 645 N N . ALA A 1 85 ? -12.746 -8.104 16.650 1.00 61.06 85 ALA A N 1
ATOM 646 C CA . ALA A 1 85 ? -13.279 -7.228 17.691 1.00 61.06 85 ALA A CA 1
ATOM 647 C C . ALA A 1 85 ? -14.752 -7.544 18.004 1.00 61.06 85 ALA A C 1
ATOM 649 O O . ALA A 1 85 ? -15.144 -7.557 19.168 1.00 61.06 85 ALA A O 1
ATOM 650 N N . THR A 1 86 ? -15.558 -7.869 16.988 1.00 62.22 86 THR A N 1
ATOM 651 C CA . THR A 1 86 ? -16.970 -8.252 17.147 1.00 62.22 86 THR A CA 1
ATOM 652 C C . THR A 1 86 ? -17.141 -9.699 17.638 1.00 62.22 86 THR A C 1
ATOM 654 O O . THR A 1 86 ? -18.159 -10.011 18.251 1.00 62.22 86 THR A O 1
ATOM 657 N N . HIS A 1 87 ? -16.152 -10.585 17.445 1.00 54.47 87 HIS A N 1
ATOM 658 C CA . HIS A 1 87 ? -16.151 -11.966 17.959 1.00 54.47 87 HIS A CA 1
ATOM 659 C C . HIS A 1 87 ? -15.026 -12.224 18.989 1.00 54.47 87 HIS A C 1
ATOM 661 O O . HIS A 1 87 ? -14.058 -12.933 18.703 1.00 54.47 87 HIS A O 1
ATOM 667 N N . PRO A 1 88 ? -15.177 -11.774 20.251 1.00 53.53 88 PRO A N 1
ATOM 668 C CA . PRO A 1 88 ? -14.192 -11.990 21.320 1.00 53.53 88 PRO A CA 1
ATOM 669 C C . PRO A 1 88 ? -14.077 -13.449 21.811 1.00 53.53 88 PRO A C 1
ATOM 671 O O . PRO A 1 88 ? -13.326 -13.726 22.744 1.00 53.53 88 PRO A O 1
ATOM 674 N N . ARG A 1 89 ? -14.794 -14.414 21.215 1.00 53.31 89 ARG A N 1
ATOM 675 C CA . ARG A 1 89 ? -14.780 -15.823 21.657 1.00 53.31 89 ARG A CA 1
ATOM 676 C C . ARG A 1 89 ? -13.464 -16.558 21.372 1.00 53.31 89 ARG A C 1
ATOM 678 O O . ARG A 1 89 ? -13.221 -17.580 22.000 1.00 53.31 89 ARG A O 1
ATOM 685 N N . LEU A 1 90 ? -12.602 -16.036 20.494 1.00 54.03 90 LEU A N 1
ATOM 686 C CA . LEU A 1 90 ? -11.334 -16.688 20.139 1.00 54.03 90 LEU A CA 1
ATOM 687 C C . LEU A 1 90 ? -10.152 -16.297 21.050 1.00 54.03 90 LEU A C 1
ATOM 689 O O . LEU A 1 90 ? -9.181 -17.041 21.132 1.00 54.03 90 LEU A O 1
ATOM 693 N N . SER A 1 91 ? -10.227 -15.181 21.792 1.00 49.53 91 SER A N 1
ATOM 694 C CA . SER A 1 91 ? -9.149 -14.771 22.717 1.00 49.53 91 SER A CA 1
ATOM 695 C C . SER A 1 91 ? -9.091 -15.606 24.001 1.00 49.53 91 SER A C 1
ATOM 697 O O . SER A 1 91 ? -8.073 -15.607 24.683 1.00 49.53 91 SER A O 1
ATOM 699 N N . ARG A 1 92 ? -10.160 -16.350 24.313 1.00 47.44 92 ARG A N 1
ATOM 700 C CA . ARG A 1 92 ? -10.227 -17.284 25.449 1.00 47.44 92 ARG A CA 1
ATOM 701 C C . ARG A 1 92 ? -9.685 -18.682 25.150 1.00 47.44 92 ARG A C 1
ATOM 703 O O . ARG A 1 92 ? -9.582 -19.467 26.077 1.00 47.44 92 ARG A O 1
ATOM 710 N N . ALA A 1 93 ? -9.387 -19.001 23.889 1.00 48.25 93 ALA A N 1
ATOM 711 C CA . ALA A 1 93 ? -8.863 -20.312 23.490 1.00 48.25 93 ALA A CA 1
ATOM 712 C C . ALA A 1 93 ? -7.323 -20.350 23.399 1.00 48.25 93 ALA A C 1
ATOM 714 O O . ALA A 1 93 ? -6.753 -21.408 23.156 1.00 48.25 93 ALA A O 1
ATOM 715 N N . LEU A 1 94 ? -6.661 -19.198 23.563 1.00 52.25 94 LEU A N 1
ATOM 716 C CA . LEU A 1 94 ? -5.198 -19.045 23.549 1.00 52.25 94 LEU A CA 1
ATOM 717 C C . LEU A 1 94 ? -4.632 -18.590 24.908 1.00 52.25 94 LEU A C 1
ATOM 719 O O . LEU A 1 94 ? -3.488 -18.146 24.976 1.00 52.25 94 LEU A O 1
ATOM 723 N N . HIS A 1 95 ? -5.433 -18.690 25.970 1.00 43.81 95 HIS A N 1
ATOM 724 C CA . HIS A 1 95 ? -4.993 -18.614 27.363 1.00 43.81 95 HIS A CA 1
ATOM 725 C C . HIS A 1 95 ? -5.298 -19.942 28.048 1.00 43.81 95 HIS A C 1
ATOM 727 O O . HIS A 1 95 ? -6.396 -20.480 27.777 1.00 43.81 95 HIS A O 1
#

Secondary structure (DSSP, 8-state):
-HHHHHHHHTTT--HHHHHHHHHHHHHHHHHHHHHHHHHHHHHHHH--STTHHHHHHHHHHHHHHHHHHHHHHHHHHHHHHHHHHH-GGGTTS--

Radius of gyration: 19.16 Å; chains: 1; bounding box: 33×27×56 Å

Foldseek 3Di:
DVVQLVVVVVVPDDLLVSLVVVLVVVLVVLCVVLVVLCVVLVCLLVDPDDPSPVSNVVSVVVNVVSVVVSVCSNPVSSVVSVVCVVDVVVVVVVD

Organism: NCBI:txid1076179

InterPro domains:
  IPR001036 Acriflavin resistance protein [PF00873] (1-84)
  IPR001036 Acriflavin resistance protein [PTHR32063] (1-86)

pLDDT: mean 72.19, std 13.4, range [43.81, 91.31]